Protein AF-A0A3D0C6W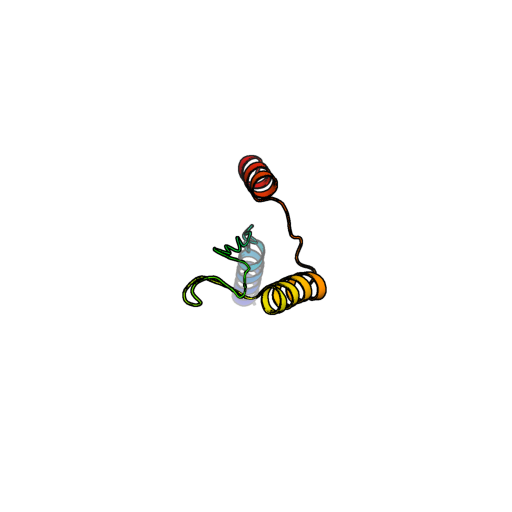7-F1 (afdb_monomer_lite)

Foldseek 3Di:
DVVVVVVVVVVVVVVVPDDDDDDDDDDDADEADPPDDPPRYDHVVVVVVVVVVCVVVVHDDDDPVVVVVVVVVD

pLDDT: mean 92.48, std 6.01, range [75.38, 98.56]

Sequence (74 aa):
MKYLLQILVSVVLLLSIAFSSHAAVILQYHHVSDSTPASTSISPKQFEVHLQYLKDNNFKVVALSELIEGIKNQ

Secondary structure (DSSP, 8-state):
-HHHHHHHHHHHHHHTT-PPPP-------SEE-SSS-TTTEE-HHHHHHHHHHHHHTT-----HHHHHHHHHT-

Structure (mmCIF, N/CA/C/O backbone):
data_AF-A0A3D0C6W7-F1
#
_entry.id   AF-A0A3D0C6W7-F1
#
loop_
_atom_site.group_PDB
_atom_site.id
_atom_site.type_symbol
_atom_site.label_atom_id
_atom_site.label_alt_id
_atom_site.label_comp_id
_atom_site.label_asym_id
_atom_site.label_entity_id
_atom_site.label_seq_id
_atom_site.pdbx_PDB_ins_code
_atom_site.Cartn_x
_atom_site.Cartn_y
_atom_site.Cartn_z
_atom_site.occupancy
_atom_site.B_iso_or_equiv
_atom_site.auth_seq_id
_atom_site.auth_comp_id
_atom_site.auth_asym_id
_atom_site.auth_atom_id
_atom_site.pdbx_PDB_model_num
ATOM 1 N N . MET A 1 1 ? -36.951 -18.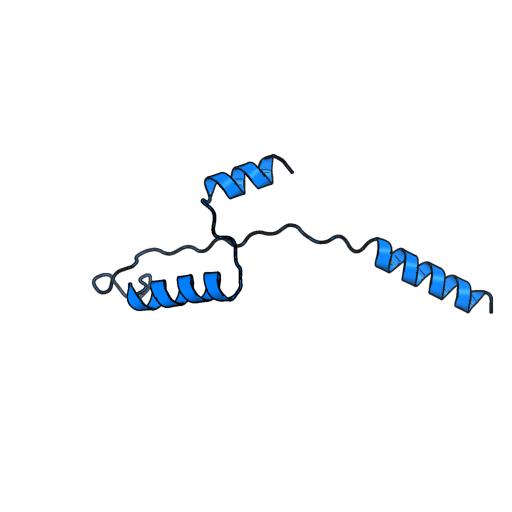465 32.102 1.00 77.31 1 MET A N 1
ATOM 2 C CA . MET A 1 1 ? -37.197 -17.054 31.719 1.00 77.31 1 MET A CA 1
ATOM 3 C C . MET A 1 1 ? -36.082 -16.114 32.180 1.00 77.31 1 MET A C 1
ATOM 5 O O . MET A 1 1 ? -35.403 -15.568 31.324 1.00 77.31 1 MET A O 1
ATOM 9 N N . LYS A 1 2 ? -35.819 -15.967 33.489 1.00 87.94 2 LYS A N 1
ATOM 10 C CA . LYS A 1 2 ? -34.799 -15.037 34.028 1.00 87.94 2 LYS A CA 1
ATOM 11 C C . LYS A 1 2 ? -33.379 -15.229 33.458 1.00 87.94 2 LYS A C 1
ATOM 13 O O . LYS A 1 2 ? -32.784 -14.261 33.007 1.00 87.94 2 LYS A O 1
ATOM 18 N N . TYR A 1 3 ? -32.873 -16.462 33.404 1.00 93.25 3 TYR A N 1
ATOM 19 C CA . TYR A 1 3 ? -31.531 -16.746 32.868 1.00 93.25 3 TYR A CA 1
ATOM 20 C C . TYR A 1 3 ? -31.411 -16.500 31.359 1.00 93.25 3 TYR A C 1
ATOM 22 O O . TYR A 1 3 ? -30.382 -16.026 30.896 1.00 93.25 3 TYR A O 1
ATO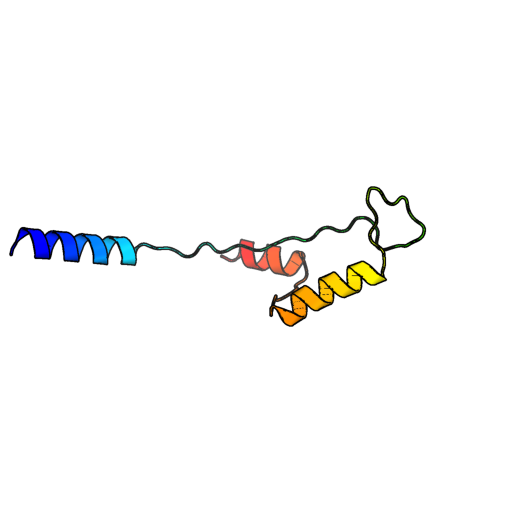M 30 N N . LEU A 1 4 ? -32.480 -16.758 30.598 1.00 92.81 4 LEU A N 1
ATOM 31 C CA . LEU A 1 4 ? -32.518 -16.491 29.157 1.00 92.81 4 LEU A CA 1
ATOM 32 C C . LEU A 1 4 ? -32.411 -14.985 28.877 1.00 92.81 4 LEU A C 1
ATOM 34 O O . LEU A 1 4 ? -31.649 -14.575 28.008 1.00 92.81 4 LEU A O 1
ATOM 38 N N . LEU A 1 5 ? -33.124 -14.165 29.657 1.00 94.31 5 LEU A N 1
ATOM 39 C CA . LEU A 1 5 ? -33.041 -12.707 29.568 1.00 94.31 5 LEU A CA 1
ATOM 40 C C . LEU A 1 5 ? -31.644 -12.198 29.952 1.00 94.31 5 LEU A C 1
ATOM 42 O O . LEU A 1 5 ? -31.112 -11.323 29.281 1.00 94.31 5 LEU A O 1
ATOM 46 N N . GLN A 1 6 ? -31.028 -12.769 30.992 1.00 92.94 6 GLN A N 1
ATOM 47 C CA . GLN A 1 6 ? -29.661 -12.418 31.390 1.00 92.94 6 GLN A CA 1
ATOM 48 C C . GLN A 1 6 ? -28.641 -12.754 30.296 1.00 92.94 6 GLN A C 1
ATOM 50 O O . GLN A 1 6 ? -27.818 -11.909 29.967 1.00 92.94 6 GLN A O 1
ATOM 55 N N . ILE A 1 7 ? -28.734 -13.941 29.687 1.00 95.88 7 ILE A N 1
ATOM 56 C CA . ILE A 1 7 ? -27.862 -14.342 28.574 1.00 95.88 7 ILE A CA 1
ATOM 57 C C . ILE A 1 7 ? -28.052 -13.408 27.377 1.00 95.88 7 ILE A C 1
ATOM 59 O O . ILE A 1 7 ? -27.068 -12.937 26.816 1.00 95.88 7 ILE A O 1
ATOM 63 N N . LEU A 1 8 ? -29.299 -13.092 27.017 1.00 96.00 8 LEU A N 1
ATOM 64 C CA . LEU A 1 8 ? -29.595 -12.169 25.921 1.00 96.00 8 LEU A CA 1
ATOM 65 C C . LEU A 1 8 ? -28.972 -10.787 26.170 1.00 96.00 8 LEU A C 1
ATOM 67 O O . LEU A 1 8 ? -28.317 -10.242 25.286 1.00 96.00 8 LEU A O 1
ATOM 71 N N . VAL A 1 9 ? -29.122 -10.248 27.383 1.00 95.56 9 VAL A N 1
ATOM 72 C CA . VAL A 1 9 ? -28.532 -8.958 27.774 1.00 95.56 9 VAL A CA 1
ATOM 73 C C . VAL A 1 9 ? -27.005 -9.011 27.729 1.00 95.56 9 VAL A C 1
ATOM 75 O O . VAL A 1 9 ? -26.386 -8.094 27.198 1.00 95.56 9 VAL A O 1
ATOM 78 N N . SER A 1 10 ? -26.385 -10.085 28.224 1.00 92.88 10 SER A N 1
ATOM 79 C CA . SER A 1 10 ? -24.930 -10.257 28.170 1.00 92.88 10 SER A CA 1
ATOM 80 C C . SER A 1 10 ? -24.400 -10.355 26.738 1.00 92.88 10 SER A C 1
ATOM 82 O O . SER A 1 10 ? -23.366 -9.765 26.441 1.00 92.88 10 SER A O 1
ATOM 84 N N . VAL A 1 11 ? -25.105 -11.046 25.837 1.00 93.88 11 VAL A N 1
ATOM 85 C CA . VAL A 1 11 ? -24.721 -11.153 24.419 1.00 93.88 11 VAL A CA 1
ATOM 86 C C . VAL A 1 11 ? -24.846 -9.803 23.713 1.00 93.88 11 VAL A C 1
ATOM 88 O O . VAL A 1 11 ? -23.918 -9.396 23.020 1.00 93.88 11 VAL A O 1
ATOM 91 N N . VAL A 1 12 ? -25.947 -9.075 23.926 1.00 94.25 12 VAL A N 1
ATOM 92 C CA . VAL A 1 12 ? -26.122 -7.724 23.368 1.00 94.25 12 VAL A CA 1
ATOM 93 C C . VAL A 1 12 ? -25.030 -6.785 23.881 1.00 94.25 12 VAL A C 1
ATOM 95 O O . VAL A 1 12 ? -24.421 -6.067 23.088 1.00 94.25 12 VAL A O 1
ATOM 98 N N . LEU A 1 13 ? -24.721 -6.835 25.180 1.00 92.25 13 LEU A N 1
ATOM 99 C CA . LEU A 1 13 ? -23.660 -6.025 25.771 1.00 92.25 13 LEU A CA 1
ATOM 100 C C . LEU A 1 13 ? -22.295 -6.352 25.154 1.00 92.25 13 LEU A C 1
ATOM 102 O O . LEU A 1 13 ? -21.586 -5.431 24.777 1.00 92.25 13 LEU A O 1
ATOM 106 N N . LEU A 1 14 ? -21.952 -7.634 24.984 1.00 89.88 14 LEU A N 1
ATOM 107 C CA . LEU A 1 14 ? -20.694 -8.068 24.361 1.00 89.88 14 LEU A CA 1
ATOM 108 C C . LEU A 1 14 ? -20.555 -7.609 22.903 1.00 89.88 14 LEU A C 1
ATOM 110 O O . LEU A 1 14 ? -19.478 -7.178 22.498 1.00 89.88 14 LEU A O 1
ATOM 114 N N . LEU A 1 15 ? -21.635 -7.652 22.121 1.00 88.38 15 LEU A N 1
ATOM 115 C CA . LEU A 1 15 ? -21.631 -7.174 20.733 1.00 88.38 15 LEU A CA 1
ATOM 116 C C . LEU A 1 15 ? -21.483 -5.648 20.638 1.00 88.38 15 LEU A C 1
ATOM 118 O O . LEU A 1 15 ? -20.960 -5.141 19.650 1.00 88.38 15 LEU A O 1
ATOM 122 N N . SER A 1 16 ? -21.893 -4.921 21.680 1.00 84.81 16 SER A N 1
ATOM 123 C CA . SER A 1 16 ? -21.802 -3.456 21.752 1.00 84.81 16 SER A CA 1
ATOM 124 C C . SER A 1 16 ? -20.367 -2.943 21.922 1.00 84.81 16 SER A C 1
ATOM 126 O O . SER A 1 16 ? -20.106 -1.767 21.692 1.00 84.81 16 SER A O 1
ATOM 128 N N . ILE A 1 17 ? -19.442 -3.811 22.344 1.00 84.56 17 ILE A N 1
ATOM 129 C CA . ILE A 1 17 ? -18.037 -3.474 22.638 1.00 84.56 17 ILE A CA 1
ATOM 130 C C . ILE A 1 17 ? -17.098 -3.861 21.485 1.00 84.56 17 ILE A C 1
ATOM 132 O O . ILE A 1 17 ? -15.878 -3.773 21.618 1.00 84.56 17 ILE A O 1
ATOM 136 N N . ALA A 1 18 ? -17.641 -4.319 20.353 1.00 77.25 18 ALA A N 1
ATOM 137 C CA . ALA A 1 18 ? -16.846 -4.660 19.182 1.00 77.25 18 ALA A CA 1
ATOM 138 C C . ALA A 1 18 ? -16.287 -3.380 18.536 1.00 77.25 18 ALA A C 1
ATOM 140 O O . ALA A 1 18 ? -16.941 -2.731 17.720 1.00 77.25 18 ALA A O 1
ATOM 141 N N . PHE A 1 19 ? -15.065 -3.003 18.911 1.00 76.12 19 PHE A N 1
ATOM 142 C CA . PHE A 1 19 ? -14.357 -1.893 18.284 1.00 76.12 19 PHE A CA 1
ATOM 143 C C . PHE A 1 19 ? -13.774 -2.321 16.938 1.00 76.12 19 PHE A C 1
ATOM 145 O O . PHE A 1 19 ? -13.082 -3.335 16.833 1.00 76.12 19 PHE A O 1
ATOM 152 N N . SER A 1 20 ? -14.020 -1.517 15.904 1.00 75.81 20 SER A N 1
ATOM 153 C CA . SER A 1 20 ? -13.297 -1.649 14.640 1.00 75.81 20 SER A CA 1
ATOM 154 C C . SER A 1 20 ? -11.877 -1.113 14.814 1.00 75.81 20 SER A C 1
ATOM 156 O O . SER A 1 20 ? -11.682 -0.002 15.307 1.00 75.81 20 SER A O 1
ATOM 158 N N . SER A 1 21 ? -10.881 -1.907 14.423 1.00 78.94 21 SER A N 1
ATOM 159 C CA . SER A 1 21 ? -9.491 -1.455 14.389 1.00 78.94 21 SER A CA 1
ATOM 160 C C . SER A 1 21 ? -9.276 -0.548 13.179 1.00 78.94 21 SER A C 1
ATOM 162 O O . SER A 1 21 ? -9.679 -0.888 12.065 1.00 78.94 21 SER A O 1
ATOM 164 N N . HIS A 1 22 ? -8.634 0.600 13.394 1.00 83.25 22 HIS A N 1
ATOM 165 C CA . HIS A 1 22 ? -8.153 1.443 12.307 1.00 83.25 22 HIS A CA 1
ATOM 166 C C . HIS A 1 22 ? -6.796 0.909 11.855 1.00 83.25 22 HIS A C 1
ATOM 168 O O . HIS A 1 22 ? -5.854 0.844 12.642 1.00 83.25 22 HIS A O 1
ATOM 174 N N . ALA A 1 23 ? -6.702 0.520 10.589 1.00 88.00 23 ALA A N 1
ATOM 175 C CA . ALA A 1 23 ? -5.481 -0.007 10.005 1.00 88.00 23 ALA A CA 1
ATOM 176 C C . ALA A 1 23 ? -5.264 0.578 8.610 1.00 88.00 23 ALA A C 1
ATOM 178 O O . ALA A 1 23 ? -6.208 0.960 7.918 1.00 88.00 23 ALA A O 1
ATOM 179 N N . ALA A 1 24 ? -4.003 0.612 8.195 1.00 92.00 24 ALA A N 1
ATOM 180 C CA . ALA A 1 24 ? -3.600 0.965 6.846 1.00 92.00 24 ALA A CA 1
ATOM 181 C C . ALA A 1 24 ? -2.548 -0.024 6.345 1.00 92.00 24 ALA A C 1
ATOM 183 O O . ALA A 1 24 ? -1.784 -0.589 7.128 1.00 92.00 24 ALA A O 1
ATOM 184 N N . VAL A 1 25 ? -2.516 -0.229 5.031 1.00 93.75 25 VAL A N 1
ATOM 185 C CA . VAL A 1 25 ? -1.588 -1.149 4.368 1.00 93.75 25 VAL A CA 1
ATOM 186 C C . VAL A 1 25 ? -0.512 -0.336 3.659 1.00 93.75 25 VAL A C 1
ATOM 188 O O . VAL A 1 25 ? -0.827 0.564 2.883 1.00 93.75 25 VAL A O 1
ATOM 191 N N . ILE A 1 26 ? 0.756 -0.666 3.906 1.00 95.00 26 ILE A N 1
ATOM 192 C CA . ILE A 1 26 ? 1.903 -0.072 3.213 1.00 95.00 26 ILE A CA 1
ATOM 193 C C . ILE A 1 26 ? 2.418 -1.088 2.195 1.00 95.00 26 ILE A C 1
ATOM 195 O O . ILE A 1 26 ? 2.811 -2.194 2.560 1.00 95.00 26 ILE A O 1
ATOM 199 N N . LEU A 1 27 ? 2.421 -0.707 0.918 1.00 94.25 27 LEU A N 1
ATOM 200 C CA . LEU A 1 27 ? 3.003 -1.502 -0.163 1.00 94.25 27 LEU A CA 1
ATOM 201 C C . LEU A 1 27 ? 4.392 -0.955 -0.494 1.00 94.25 27 LEU A C 1
ATOM 203 O O . LEU A 1 27 ? 4.531 0.229 -0.797 1.00 94.25 27 LEU A O 1
ATOM 207 N N . GLN A 1 28 ? 5.410 -1.814 -0.457 1.00 93.12 28 GLN A N 1
ATOM 208 C CA . GLN A 1 28 ? 6.789 -1.448 -0.773 1.00 93.12 28 GLN A CA 1
ATOM 209 C C . GLN A 1 28 ? 7.248 -2.154 -2.050 1.00 93.12 28 GLN A C 1
ATOM 211 O O . GLN A 1 28 ? 7.220 -3.379 -2.141 1.00 93.12 28 GLN A O 1
ATOM 216 N N . TYR A 1 29 ? 7.723 -1.368 -3.014 1.00 93.75 29 TYR A N 1
ATOM 217 C CA . TYR A 1 29 ? 8.367 -1.846 -4.235 1.00 93.75 29 TYR A CA 1
ATOM 218 C C . TYR A 1 29 ? 9.821 -1.374 -4.230 1.00 93.75 29 TYR A C 1
ATOM 220 O O . TYR A 1 29 ? 10.077 -0.213 -3.915 1.00 93.75 29 TYR A O 1
ATOM 228 N N . HIS A 1 30 ? 10.770 -2.253 -4.562 1.00 94.12 30 HIS A N 1
ATOM 229 C CA . HIS A 1 30 ? 12.188 -1.872 -4.614 1.00 94.12 30 HIS A CA 1
ATOM 230 C C . HIS A 1 30 ? 12.542 -1.278 -5.982 1.00 94.12 30 HIS A C 1
ATOM 232 O O . HIS A 1 30 ? 13.009 -0.146 -6.061 1.00 94.12 30 HIS A O 1
ATOM 238 N N . HIS A 1 31 ? 12.261 -2.014 -7.062 1.00 95.75 31 HIS A N 1
ATOM 239 C CA . HIS A 1 31 ? 12.456 -1.556 -8.437 1.00 95.75 31 HIS A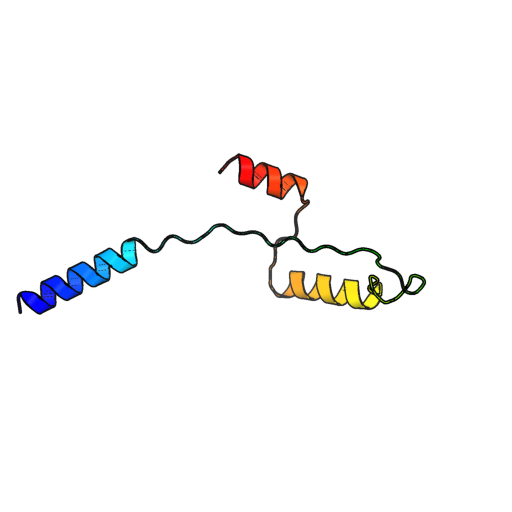 CA 1
ATOM 240 C C . HIS A 1 31 ? 11.252 -1.924 -9.304 1.00 95.75 31 HIS A C 1
ATOM 242 O O . HIS A 1 31 ? 10.793 -3.065 -9.275 1.00 95.75 31 HIS A O 1
ATOM 248 N N . VAL A 1 32 ? 10.770 -0.963 -10.095 1.00 96.62 32 VAL A N 1
ATOM 249 C CA . VAL A 1 32 ? 9.775 -1.190 -11.153 1.00 96.62 32 VAL A CA 1
ATOM 250 C C . VAL A 1 32 ? 10.511 -1.133 -12.490 1.00 96.62 32 VAL A C 1
ATOM 252 O O . VAL A 1 32 ? 10.664 -0.063 -13.075 1.00 96.62 32 VAL A O 1
ATOM 255 N N . SER A 1 33 ? 11.072 -2.264 -12.914 1.00 95.75 33 SER A N 1
ATOM 256 C CA . SER A 1 33 ? 11.915 -2.353 -14.108 1.00 95.75 33 SER A CA 1
ATOM 257 C C . SER A 1 33 ? 12.048 -3.793 -14.603 1.00 95.75 33 SER A C 1
ATOM 259 O O . SER A 1 33 ? 12.138 -4.723 -13.804 1.00 95.75 33 SER A O 1
ATOM 261 N N . ASP A 1 34 ? 12.132 -3.955 -15.925 1.00 96.00 34 ASP A N 1
ATOM 262 C CA . ASP A 1 34 ? 12.471 -5.224 -16.584 1.00 96.00 34 ASP A CA 1
ATOM 263 C C . ASP A 1 34 ? 13.991 -5.461 -16.686 1.00 96.00 34 ASP A C 1
ATOM 265 O O . ASP A 1 34 ? 14.429 -6.533 -17.095 1.00 96.00 34 ASP A O 1
ATOM 269 N N . SER A 1 35 ? 14.815 -4.463 -16.342 1.00 94.88 35 SER A N 1
ATOM 270 C CA . SER A 1 35 ? 16.275 -4.498 -16.526 1.00 94.88 35 SER A CA 1
ATOM 271 C C . SER A 1 35 ? 17.081 -4.718 -15.242 1.00 94.88 35 SER A C 1
ATOM 273 O O . SER A 1 35 ? 18.303 -4.862 -15.305 1.00 94.88 35 SER A O 1
ATOM 275 N N . THR A 1 36 ? 16.434 -4.741 -14.074 1.00 91.31 36 THR A N 1
ATOM 276 C CA . THR A 1 36 ? 17.080 -4.959 -12.769 1.00 91.31 36 THR A CA 1
ATOM 277 C C . THR A 1 36 ? 16.916 -6.409 -12.294 1.00 91.31 36 THR A C 1
ATOM 279 O O . THR A 1 36 ? 16.031 -7.118 -12.778 1.00 91.31 36 THR A O 1
ATOM 282 N N . PRO A 1 37 ? 17.752 -6.897 -11.353 1.00 91.19 37 PRO A N 1
ATOM 283 C CA . PRO A 1 37 ? 17.667 -8.274 -10.869 1.00 91.19 37 PRO A CA 1
ATOM 284 C C . PRO A 1 37 ? 16.264 -8.648 -10.376 1.00 91.19 37 PRO A C 1
ATOM 286 O O . PRO A 1 37 ? 15.675 -7.960 -9.541 1.00 91.19 37 PRO A O 1
ATOM 289 N N . ALA A 1 38 ? 15.745 -9.772 -10.871 1.00 84.12 38 ALA A N 1
ATOM 290 C CA . ALA A 1 38 ? 14.361 -10.190 -10.644 1.00 84.12 38 ALA A CA 1
ATOM 291 C C . ALA A 1 38 ? 14.024 -10.495 -9.173 1.00 84.12 38 ALA A C 1
ATOM 293 O O . ALA A 1 38 ? 12.859 -10.451 -8.799 1.00 84.12 38 ALA A O 1
ATOM 294 N N . SER A 1 39 ? 15.015 -10.779 -8.322 1.00 89.94 39 SER A N 1
ATOM 295 C CA . SER A 1 39 ? 14.790 -11.149 -6.917 1.00 89.94 39 SER A CA 1
ATOM 296 C C . SER A 1 39 ? 14.097 -10.062 -6.085 1.00 89.94 39 SER A C 1
ATOM 298 O O . SER A 1 39 ? 13.443 -10.392 -5.100 1.00 89.94 39 SER A O 1
ATOM 300 N N . THR A 1 40 ? 14.221 -8.786 -6.467 1.00 91.44 40 THR A N 1
ATOM 301 C CA . THR A 1 40 ? 13.554 -7.653 -5.795 1.00 91.44 40 THR A CA 1
ATOM 302 C C . THR A 1 40 ? 12.827 -6.713 -6.762 1.00 91.44 40 THR A C 1
ATOM 304 O O . THR A 1 40 ? 12.325 -5.668 -6.346 1.00 91.44 40 THR A O 1
ATOM 307 N N . SER A 1 41 ? 12.740 -7.071 -8.044 1.00 95.88 41 SER A N 1
ATOM 308 C CA . SER A 1 41 ? 12.125 -6.229 -9.076 1.00 95.88 41 SER A CA 1
ATOM 309 C C . SER A 1 41 ? 10.731 -6.721 -9.448 1.00 95.88 41 SER A C 1
ATOM 311 O O . SER A 1 41 ? 10.453 -7.917 -9.431 1.00 95.88 41 SER A O 1
ATOM 313 N N . ILE A 1 42 ? 9.870 -5.787 -9.839 1.00 97.00 42 ILE A N 1
ATOM 314 C CA . ILE A 1 42 ? 8.600 -6.060 -10.512 1.00 97.00 42 ILE A CA 1
ATOM 315 C C . ILE A 1 42 ? 8.635 -5.413 -11.898 1.00 97.00 42 ILE A C 1
ATOM 317 O O . ILE A 1 42 ? 9.176 -4.317 -12.058 1.00 97.00 42 ILE A O 1
ATOM 321 N N . SER A 1 43 ? 8.053 -6.062 -12.905 1.00 97.00 43 SER A N 1
ATOM 322 C CA . SER A 1 43 ? 7.933 -5.438 -14.224 1.00 97.00 43 SER A CA 1
ATOM 323 C C . SER A 1 43 ? 6.947 -4.267 -14.183 1.00 97.00 43 SER A C 1
ATOM 325 O O . SER A 1 43 ? 5.960 -4.318 -13.436 1.00 97.00 43 SER A O 1
ATOM 327 N N . PRO A 1 44 ? 7.121 -3.237 -15.030 1.00 97.81 44 PRO A N 1
ATOM 328 C CA . PRO A 1 44 ? 6.117 -2.190 -15.201 1.00 97.81 44 PRO A CA 1
ATOM 329 C C . PRO A 1 44 ? 4.727 -2.758 -15.512 1.00 97.81 44 PRO A C 1
ATOM 331 O O . PRO A 1 44 ? 3.724 -2.267 -14.994 1.00 97.81 44 PRO A O 1
ATOM 334 N N . LYS A 1 45 ? 4.661 -3.848 -16.294 1.00 98.12 45 LYS A N 1
ATOM 335 C CA . LYS A 1 45 ? 3.389 -4.483 -16.646 1.00 98.12 45 LYS A CA 1
ATOM 336 C C . LYS A 1 45 ? 2.695 -5.137 -15.452 1.00 98.12 45 LYS A C 1
ATOM 338 O O . LYS A 1 45 ? 1.479 -5.025 -15.332 1.00 98.12 45 LYS A O 1
ATOM 343 N N . GLN A 1 46 ? 3.430 -5.811 -14.566 1.00 97.19 46 GLN A N 1
ATOM 344 C CA . GLN A 1 46 ? 2.827 -6.371 -13.353 1.00 97.19 46 GLN A CA 1
ATOM 345 C C . GLN A 1 46 ? 2.483 -5.295 -12.323 1.00 97.19 46 GLN A C 1
ATOM 347 O O . GLN A 1 46 ? 1.446 -5.392 -11.669 1.00 97.19 46 GLN A O 1
ATOM 352 N N . PHE A 1 47 ? 3.291 -4.239 -12.220 1.00 97.75 47 PHE A N 1
ATOM 353 C CA . PHE A 1 47 ? 2.969 -3.101 -11.364 1.00 97.75 47 PHE A CA 1
ATOM 354 C C . PHE A 1 47 ? 1.636 -2.446 -11.769 1.00 97.75 47 PHE A C 1
ATOM 356 O O . PHE A 1 47 ? 0.802 -2.178 -10.907 1.00 97.75 47 PHE A O 1
ATOM 363 N N . GLU A 1 48 ? 1.377 -2.284 -13.072 1.00 98.38 48 GLU A N 1
ATOM 364 C CA . GLU A 1 48 ? 0.083 -1.810 -13.590 1.00 98.38 48 GLU A CA 1
ATOM 365 C C . GLU A 1 48 ? -1.089 -2.695 -13.132 1.00 98.38 48 GLU A C 1
ATOM 367 O O . GLU A 1 48 ? -2.110 -2.179 -12.677 1.00 98.38 48 GLU A O 1
ATOM 372 N N . VAL A 1 49 ? -0.934 -4.023 -13.178 1.00 98.50 49 VAL A N 1
ATOM 373 C CA . VAL A 1 49 ? -1.960 -4.969 -12.701 1.00 98.50 49 VAL A CA 1
ATOM 374 C C . VAL A 1 49 ? -2.246 -4.778 -11.209 1.00 98.50 49 VAL A C 1
ATOM 376 O O . VAL A 1 49 ? -3.407 -4.798 -10.803 1.00 98.50 49 VAL A O 1
ATOM 379 N N . HIS A 1 50 ? -1.219 -4.541 -10.386 1.00 97.81 50 HIS A N 1
ATOM 380 C CA . HIS A 1 50 ? -1.412 -4.263 -8.960 1.00 97.81 50 HIS A CA 1
ATOM 381 C C . HIS A 1 50 ? -2.189 -2.958 -8.736 1.00 97.81 50 HIS A C 1
ATOM 383 O O . HIS A 1 50 ? -3.110 -2.924 -7.920 1.00 97.81 50 HIS A O 1
ATOM 389 N N . LEU A 1 51 ? -1.859 -1.890 -9.469 1.00 97.44 51 LEU A N 1
ATOM 390 C CA . LEU A 1 51 ? -2.582 -0.617 -9.369 1.00 97.44 51 LEU A CA 1
ATOM 391 C C . LEU A 1 51 ? -4.038 -0.747 -9.826 1.00 97.44 51 LEU A C 1
ATOM 393 O O . LEU A 1 51 ? -4.933 -0.173 -9.203 1.00 97.44 51 LEU A O 1
ATOM 397 N N . GLN A 1 52 ? -4.282 -1.531 -10.876 1.00 98.56 52 GLN A N 1
ATOM 398 C CA . GLN A 1 52 ? -5.629 -1.805 -11.357 1.00 98.56 52 GLN A CA 1
ATOM 399 C C . GLN A 1 52 ? -6.444 -2.577 -10.313 1.00 98.56 52 GLN A C 1
ATOM 401 O O . GLN A 1 52 ? -7.566 -2.182 -10.016 1.00 98.56 52 GLN A O 1
ATOM 406 N N . TYR A 1 53 ? -5.858 -3.587 -9.660 1.00 98.44 53 TYR A N 1
ATOM 407 C CA . TYR A 1 53 ? -6.509 -4.294 -8.554 1.00 98.44 53 TYR A CA 1
ATOM 408 C C . TYR A 1 53 ? -6.912 -3.348 -7.415 1.00 98.44 53 TYR A C 1
ATOM 410 O O . TYR A 1 53 ? -8.032 -3.434 -6.906 1.00 98.44 53 TYR A O 1
ATOM 418 N N . LEU A 1 54 ? -6.023 -2.427 -7.022 1.00 98.12 54 LEU A N 1
ATOM 419 C CA . LEU A 1 54 ? -6.327 -1.449 -5.973 1.00 98.12 54 LEU A CA 1
ATOM 420 C C . LEU A 1 54 ? -7.515 -0.564 -6.364 1.00 98.12 54 LEU A C 1
ATOM 422 O O . LEU A 1 54 ? -8.413 -0.336 -5.554 1.00 98.12 54 LEU A O 1
ATOM 426 N N . LYS A 1 55 ? -7.543 -0.112 -7.619 1.00 97.88 55 LYS A N 1
ATOM 427 C CA . LYS A 1 55 ? -8.634 0.694 -8.166 1.00 97.88 55 LYS A CA 1
ATOM 428 C C . LYS A 1 55 ? -9.957 -0.076 -8.204 1.00 97.88 55 LYS A C 1
ATOM 430 O O . LYS A 1 55 ? -10.968 0.449 -7.742 1.00 97.88 55 LYS A O 1
ATOM 435 N 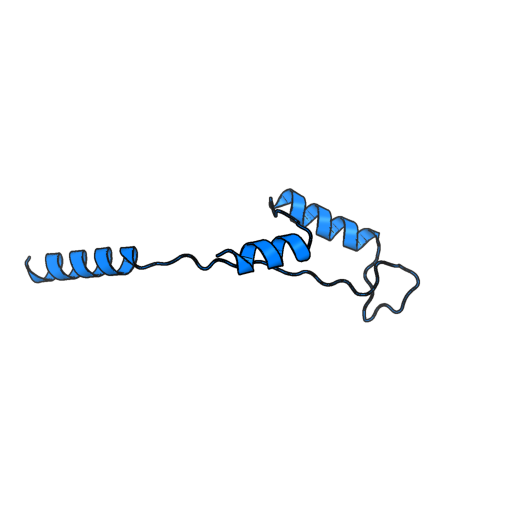N . ASP A 1 56 ? -9.942 -1.304 -8.715 1.00 98.56 56 ASP A N 1
ATOM 436 C CA . ASP A 1 56 ? -11.141 -2.133 -8.898 1.00 98.56 56 ASP A CA 1
ATOM 437 C C . ASP A 1 56 ? -11.781 -2.549 -7.570 1.00 98.56 56 ASP A C 1
ATOM 439 O O . ASP A 1 56 ? -12.992 -2.732 -7.500 1.00 98.56 56 ASP A O 1
ATOM 443 N N . ASN A 1 57 ? -10.982 -2.641 -6.504 1.00 98.12 57 ASN A N 1
ATOM 444 C CA . ASN A 1 57 ? -11.442 -2.978 -5.154 1.00 98.12 57 ASN A CA 1
ATOM 445 C C . ASN A 1 57 ? -11.611 -1.743 -4.250 1.00 98.12 57 ASN A C 1
ATOM 447 O O . ASN A 1 57 ? -11.645 -1.867 -3.027 1.00 98.12 57 ASN A O 1
ATOM 451 N N . ASN A 1 58 ? -11.701 -0.546 -4.839 1.00 97.06 58 ASN A N 1
ATOM 452 C CA . ASN A 1 58 ? -11.980 0.711 -4.139 1.00 97.06 58 ASN A CA 1
ATOM 453 C C . ASN A 1 58 ? -10.988 1.061 -3.011 1.00 97.06 58 ASN A C 1
ATOM 455 O O . ASN A 1 58 ? -11.344 1.760 -2.060 1.00 97.06 58 ASN A O 1
ATOM 459 N N . PHE A 1 59 ? -9.729 0.630 -3.117 1.00 96.81 59 PHE A N 1
ATOM 460 C CA . PHE A 1 59 ? -8.693 1.063 -2.186 1.00 96.81 59 PHE A CA 1
ATOM 461 C C . PHE A 1 59 ? -8.334 2.532 -2.430 1.00 96.81 59 PHE A C 1
ATOM 463 O O . PHE A 1 59 ? -8.079 2.957 -3.558 1.00 96.81 59 PHE A O 1
ATOM 470 N N . LYS A 1 60 ? -8.246 3.314 -1.349 1.00 94.81 60 LYS A N 1
ATOM 471 C CA . LYS A 1 60 ? -7.723 4.681 -1.395 1.00 94.81 60 LYS A CA 1
ATOM 472 C C . LYS A 1 60 ? -6.203 4.649 -1.243 1.00 94.81 60 LYS A C 1
ATOM 474 O O . LYS A 1 60 ? -5.693 4.448 -0.144 1.00 94.81 60 LYS A O 1
ATOM 479 N N . VAL A 1 61 ? -5.487 4.868 -2.340 1.00 95.56 61 VAL A N 1
ATOM 480 C CA . VAL A 1 61 ? -4.028 5.029 -2.317 1.00 95.56 61 VAL A CA 1
ATOM 481 C C . VAL A 1 61 ? -3.697 6.478 -1.968 1.00 95.56 61 VAL A C 1
ATOM 483 O O . VAL A 1 61 ? -4.196 7.399 -2.610 1.00 95.56 61 VAL A O 1
ATOM 486 N N . VAL A 1 62 ? -2.871 6.671 -0.942 1.00 95.44 62 VAL A N 1
ATOM 487 C CA . VAL A 1 62 ? -2.421 7.983 -0.452 1.00 95.44 62 VAL A CA 1
ATOM 488 C C . VAL A 1 62 ? -0.904 8.004 -0.318 1.00 95.44 62 VAL A C 1
ATOM 490 O O . VAL A 1 62 ? -0.264 6.950 -0.258 1.00 95.44 62 VAL A O 1
ATOM 493 N N . ALA A 1 63 ? -0.318 9.198 -0.245 1.00 95.38 63 ALA A N 1
ATOM 494 C CA . ALA A 1 63 ? 1.091 9.328 0.096 1.00 95.38 63 ALA A CA 1
ATOM 495 C C . ALA A 1 63 ? 1.345 8.840 1.533 1.00 95.38 63 ALA A C 1
ATOM 497 O O . ALA A 1 63 ? 0.533 9.062 2.432 1.00 95.38 63 ALA A O 1
ATOM 498 N N . LEU A 1 64 ? 2.503 8.214 1.776 1.00 94.50 64 LEU A N 1
ATOM 499 C CA . LEU A 1 64 ? 2.864 7.732 3.115 1.00 94.50 64 LEU A CA 1
ATOM 500 C C . LEU A 1 64 ? 2.842 8.867 4.151 1.00 94.50 64 LEU A C 1
ATOM 502 O O . LEU A 1 64 ? 2.395 8.656 5.272 1.00 94.50 64 LEU A O 1
ATOM 506 N N . SER A 1 65 ? 3.270 10.075 3.778 1.00 95.19 65 SER A N 1
ATOM 507 C CA . SER A 1 65 ? 3.229 11.247 4.659 1.00 95.19 65 SER A CA 1
ATOM 508 C C . SER A 1 65 ? 1.815 11.582 5.135 1.00 95.19 65 SER A C 1
ATOM 510 O O . SER A 1 65 ? 1.634 11.825 6.324 1.00 95.19 65 SER A O 1
ATOM 512 N N . GLU A 1 66 ? 0.820 11.527 4.243 1.00 95.12 66 GLU A N 1
ATOM 513 C CA . GLU A 1 66 ? -0.589 11.773 4.584 1.00 95.12 66 GLU A CA 1
ATOM 514 C C . GLU A 1 66 ? -1.113 10.715 5.558 1.00 95.12 66 GLU A C 1
ATOM 516 O O . GLU A 1 66 ? -1.800 11.040 6.525 1.00 95.12 66 GLU A O 1
ATOM 521 N N . LEU A 1 67 ? -0.754 9.445 5.339 1.00 93.75 67 LEU A N 1
ATOM 522 C CA . LEU A 1 67 ? -1.117 8.365 6.254 1.00 93.75 67 LEU A CA 1
ATOM 523 C C . LEU A 1 67 ? -0.509 8.581 7.648 1.00 93.75 67 LEU A C 1
ATOM 525 O O . LEU A 1 67 ? -1.209 8.456 8.651 1.00 93.75 67 LEU A O 1
ATOM 529 N N . ILE A 1 68 ? 0.784 8.909 7.720 1.00 94.25 68 ILE A N 1
ATOM 530 C CA . ILE A 1 68 ? 1.475 9.146 8.994 1.00 94.25 68 ILE A CA 1
ATOM 531 C C . ILE A 1 68 ? 0.883 10.352 9.730 1.00 94.25 68 ILE A C 1
ATOM 533 O O . ILE A 1 68 ? 0.706 10.289 10.945 1.00 94.25 68 ILE A O 1
ATOM 537 N N . GLU A 1 69 ? 0.568 11.436 9.022 1.00 95.12 69 GLU A N 1
ATOM 538 C CA . GLU A 1 69 ? -0.098 12.601 9.609 1.00 95.12 69 GLU A CA 1
ATOM 539 C C . GLU A 1 69 ? -1.494 12.248 10.135 1.00 95.12 69 GLU A C 1
ATOM 541 O O . GLU A 1 69 ? -1.829 12.599 11.264 1.00 95.12 69 GLU A O 1
ATOM 546 N N . GLY A 1 70 ? -2.273 11.478 9.370 1.00 91.00 70 GLY A N 1
ATOM 547 C CA . GLY A 1 70 ? -3.586 10.998 9.794 1.00 91.00 70 GLY A CA 1
ATOM 548 C C . GLY A 1 70 ? -3.533 10.145 11.063 1.00 91.00 70 GLY A C 1
ATOM 549 O O . GLY A 1 70 ? -4.343 10.351 11.959 1.00 91.00 70 GLY A O 1
ATOM 550 N N . ILE A 1 71 ? -2.558 9.235 11.173 1.00 90.44 71 ILE A N 1
ATOM 551 C CA . ILE A 1 71 ? -2.379 8.387 12.365 1.00 90.44 71 ILE A CA 1
ATOM 552 C C . ILE A 1 71 ? -1.960 9.215 13.585 1.00 90.44 71 ILE A C 1
ATOM 554 O O . ILE A 1 71 ? -2.430 8.954 14.685 1.00 90.44 71 ILE A O 1
ATOM 558 N N . LYS A 1 72 ? -1.085 10.214 13.418 1.00 90.19 72 LYS A N 1
ATOM 559 C CA . LYS A 1 72 ? -0.638 11.070 14.533 1.00 90.19 72 LYS A CA 1
ATOM 560 C C . LYS A 1 72 ? -1.758 11.914 15.143 1.00 90.19 72 LYS A C 1
ATOM 562 O O . LYS A 1 72 ? -1.626 12.325 16.290 1.00 90.19 72 LYS A O 1
ATOM 567 N N . ASN A 1 73 ? -2.799 12.197 14.364 1.00 81.69 73 ASN A N 1
ATOM 568 C CA . ASN A 1 73 ? -3.934 13.027 14.760 1.00 81.69 73 ASN A CA 1
ATOM 569 C C . ASN A 1 73 ? -5.168 12.205 15.193 1.00 81.69 73 ASN A C 1
ATOM 571 O O . ASN A 1 73 ? -6.227 12.799 15.403 1.00 81.69 73 ASN A O 1
ATOM 575 N N . GLN A 1 74 ? -5.056 10.871 15.285 1.00 7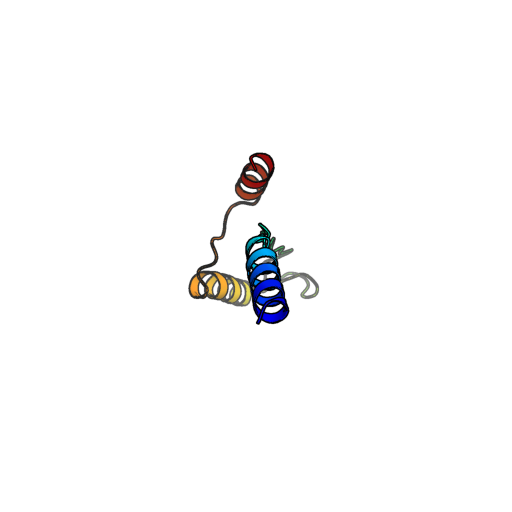5.38 74 GLN A N 1
ATOM 576 C CA . GLN A 1 74 ? -6.048 10.010 15.949 1.00 75.38 74 GLN A CA 1
ATOM 577 C C . GLN A 1 74 ? -5.882 10.055 17.468 1.00 75.38 74 GLN A C 1
ATOM 579 O O . GLN A 1 74 ? -6.929 10.002 18.151 1.00 75.38 74 GLN A O 1
#

Radius of gyration: 22.27 Å; chains: 1; bounding box: 55×30×51 Å